Protein AF-A0A081B621-F1 (afdb_monomer)

Foldseek 3Di:
DPPPPLCPPPPDPDPCPPDQEDEDEDLDCVSLVVVLVVQQPDPARHKYWYKYAAAQSQKIKIWIAGHNDGPCVQADPVSHGPQDFKADDPVLPSWDQDPPDRDTDGDYDPVSCVVRVVVSVVVVVCSVVCVDVAIKMKMAHEAVCSQVVSPMDGDPSSPDYRDIDMGHDD

pLDDT: mean 75.62, std 21.31, range [22.78, 96.31]

Sequence (170 aa)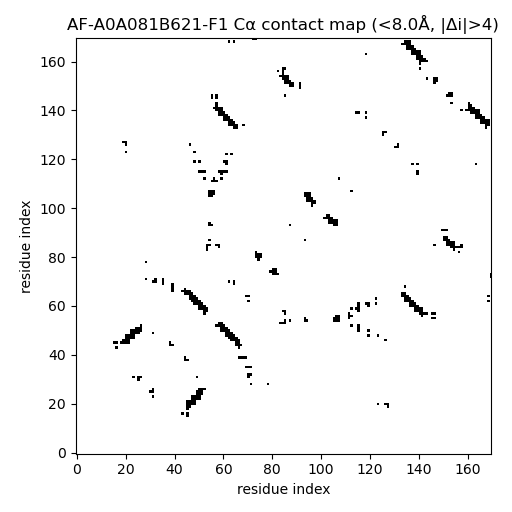:
MNLQVNAFLAQSRLDFQEFGVVASLRLRRFATGALDHWRRRLARPPAHLSTWTEAYAAAGHAVLLYGQASILAGFDGEERPNFRLTDWPDESGALIVEAGCGNSFQPHGVIDLHPTVGMAAGLALDTLLDKVPASCRRVWMGDPAVVEANGGILRETFTDQLTVREFVWP

Solvent-accessible surface area (backbone atoms only — not comparable to full-atom values): 10018 Å² total; per-residue (Å²): 141,87,76,78,72,78,46,69,79,76,71,55,91,64,77,65,88,76,45,73,63,49,78,45,85,58,90,43,62,71,66,53,45,53,52,45,56,54,43,53,72,42,97,76,29,49,30,36,38,41,32,42,62,47,58,50,36,39,29,21,42,28,36,40,32,45,56,77,62,56,73,67,78,48,37,50,96,85,66,43,61,77,77,62,42,68,46,71,54,89,87,38,56,50,66,42,65,51,88,91,71,86,49,70,46,50,73,57,56,76,72,52,44,44,66,40,53,53,51,41,51,50,52,52,50,34,49,77,66,68,71,55,92,63,42,29,32,39,36,37,30,28,55,67,64,61,35,54,77,49,58,31,43,80,37,91,81,56,78,60,65,75,40,77,48,78,44,80,54,133

Structure (mmCIF, N/CA/C/O backbone):
data_AF-A0A081B621-F1
#
_entry.id   AF-A0A081B621-F1
#
loop_
_atom_site.group_PDB
_atom_site.id
_atom_site.type_symbol
_atom_site.label_atom_id
_atom_site.label_alt_id
_atom_site.label_comp_id
_atom_site.label_asym_id
_atom_site.label_entity_id
_atom_site.label_seq_id
_atom_site.pdbx_PDB_ins_code
_atom_site.Cartn_x
_atom_site.Cartn_y
_atom_site.Cartn_z
_atom_site.occupancy
_atom_site.B_iso_or_equiv
_atom_site.auth_seq_id
_atom_site.auth_comp_id
_atom_site.auth_asym_id
_atom_site.auth_atom_id
_atom_site.pdbx_PDB_model_num
ATOM 1 N N . MET A 1 1 ? -11.985 -25.837 -14.323 1.00 30.12 1 MET A N 1
ATOM 2 C CA . MET A 1 1 ? -12.190 -26.209 -12.907 1.00 30.12 1 MET A CA 1
ATOM 3 C C . MET A 1 1 ? -11.338 -25.280 -12.054 1.00 30.12 1 MET A C 1
ATOM 5 O O . MET A 1 1 ? -10.141 -25.482 -12.000 1.00 30.12 1 MET A O 1
ATOM 9 N N . ASN A 1 2 ? -11.903 -24.200 -11.507 1.00 22.78 2 ASN A N 1
ATOM 10 C CA . ASN A 1 2 ? -11.221 -23.361 -10.507 1.00 22.78 2 ASN A CA 1
ATOM 11 C C . ASN A 1 2 ? -12.255 -22.520 -9.748 1.00 22.78 2 ASN A C 1
ATOM 13 O O . ASN A 1 2 ? -12.339 -21.302 -9.857 1.00 22.78 2 ASN A O 1
ATOM 17 N N . LEU A 1 3 ? -13.106 -23.242 -9.020 1.00 26.66 3 LEU A N 1
ATOM 18 C CA . LEU A 1 3 ? -14.189 -22.712 -8.191 1.00 26.66 3 LEU A CA 1
ATOM 19 C C . LEU A 1 3 ? -13.870 -22.846 -6.687 1.00 26.66 3 LEU A C 1
ATOM 21 O O . LEU A 1 3 ? -14.758 -22.691 -5.860 1.00 26.66 3 LEU A O 1
ATOM 25 N N . GLN A 1 4 ? -12.616 -23.131 -6.308 1.00 24.53 4 GLN A N 1
ATOM 26 C CA . GLN A 1 4 ? -12.302 -23.645 -4.964 1.00 24.53 4 GLN A CA 1
ATOM 27 C C . GLN A 1 4 ? -11.544 -22.717 -4.004 1.00 24.53 4 GLN A C 1
ATOM 29 O O . GLN A 1 4 ? -11.313 -23.123 -2.874 1.00 24.53 4 GLN A O 1
ATOM 34 N N . VAL A 1 5 ? -11.241 -21.462 -4.360 1.00 29.33 5 VAL A N 1
ATOM 35 C CA . VAL A 1 5 ? -10.677 -20.501 -3.376 1.00 29.33 5 VAL A CA 1
ATOM 36 C C . VAL A 1 5 ? -11.648 -19.363 -3.030 1.00 29.33 5 VAL A C 1
ATOM 38 O O . VAL A 1 5 ? -11.632 -18.860 -1.913 1.00 29.33 5 VAL A O 1
ATOM 41 N N . ASN A 1 6 ? -12.598 -19.034 -3.915 1.00 26.81 6 ASN A N 1
ATOM 42 C CA . ASN A 1 6 ? -13.605 -17.994 -3.645 1.00 26.81 6 ASN A CA 1
ATOM 43 C C . ASN A 1 6 ? -14.745 -18.456 -2.716 1.00 26.81 6 ASN A C 1
ATOM 45 O O . ASN A 1 6 ? -15.505 -17.628 -2.221 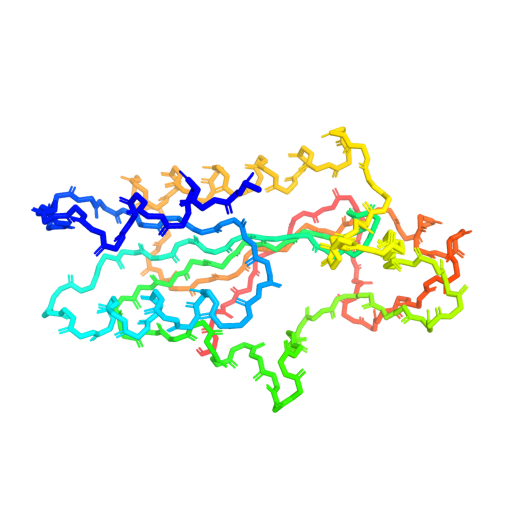1.00 26.81 6 ASN A O 1
ATOM 49 N N . ALA A 1 7 ? -14.875 -19.761 -2.465 1.00 27.75 7 ALA A N 1
ATOM 50 C CA . ALA A 1 7 ? -15.951 -20.314 -1.644 1.00 27.75 7 ALA A CA 1
ATOM 51 C C . ALA A 1 7 ? -15.656 -20.285 -0.132 1.00 27.75 7 ALA A C 1
ATOM 53 O O . ALA A 1 7 ? -16.590 -20.355 0.665 1.00 27.75 7 ALA A O 1
ATOM 54 N N . PHE A 1 8 ? -14.394 -20.145 0.293 1.00 29.56 8 PHE A N 1
ATOM 55 C CA . PHE A 1 8 ? -14.062 -20.353 1.708 1.00 29.56 8 PHE A CA 1
ATOM 56 C C . PHE A 1 8 ? -14.457 -19.187 2.631 1.00 29.56 8 PHE A C 1
ATOM 58 O O . PHE A 1 8 ? -14.642 -19.402 3.825 1.00 29.56 8 PHE A O 1
ATOM 65 N N . LEU A 1 9 ? -14.659 -17.978 2.091 1.00 34.50 9 LEU A N 1
ATOM 66 C CA . LEU A 1 9 ? -15.030 -16.792 2.881 1.00 34.50 9 LEU A CA 1
ATOM 67 C C . LEU A 1 9 ? -16.522 -16.421 2.802 1.00 34.50 9 LEU A C 1
ATOM 69 O O . LEU A 1 9 ? -16.991 -15.644 3.625 1.00 34.50 9 LEU A O 1
ATOM 73 N N . ALA A 1 10 ? -17.279 -16.972 1.844 1.00 31.88 10 ALA A N 1
ATOM 74 C CA . ALA A 1 10 ? -18.691 -16.621 1.631 1.00 31.88 10 ALA A CA 1
ATOM 75 C C . ALA A 1 10 ? -19.694 -17.734 2.000 1.00 31.88 10 ALA A C 1
ATOM 77 O O . ALA A 1 10 ? -20.882 -17.448 2.137 1.00 31.88 10 ALA A O 1
ATOM 78 N N . GLN A 1 11 ? -19.255 -18.992 2.154 1.00 27.66 11 GLN A N 1
ATOM 79 C CA . GLN A 1 11 ? -20.141 -20.134 2.463 1.00 27.66 11 GLN A CA 1
ATOM 80 C C . GLN A 1 11 ? -20.018 -20.664 3.891 1.00 27.66 11 GLN A C 1
ATOM 82 O O . GLN A 1 11 ? -20.833 -21.476 4.326 1.00 27.66 11 GLN A O 1
ATOM 87 N N . SER A 1 12 ? -19.024 -20.212 4.641 1.00 27.72 12 SER A N 1
ATOM 88 C CA . SER A 1 12 ? -18.802 -20.648 6.004 1.00 27.72 12 SER A CA 1
ATOM 89 C C . SER A 1 12 ? -19.451 -19.624 6.938 1.00 27.72 12 SER A C 1
ATOM 91 O O . SER A 1 12 ? -19.093 -18.450 6.983 1.00 27.72 12 SER A O 1
ATOM 93 N N . ARG A 1 13 ? -20.478 -20.068 7.667 1.00 31.42 13 ARG A N 1
ATOM 94 C CA . ARG A 1 13 ? -21.136 -19.341 8.764 1.00 31.42 13 ARG A CA 1
ATOM 95 C C . ARG A 1 13 ? -20.173 -19.263 9.965 1.00 31.42 13 ARG A C 1
ATOM 97 O O . ARG A 1 13 ? -20.517 -19.681 11.063 1.00 31.42 13 ARG A O 1
ATOM 104 N N . LEU A 1 14 ? -18.930 -18.853 9.716 1.00 37.34 14 LEU A N 1
ATOM 105 C CA . LEU A 1 14 ? -17.913 -18.656 10.735 1.00 37.34 14 LEU A CA 1
ATOM 106 C C . LEU A 1 14 ? -18.277 -17.387 11.489 1.00 37.34 14 LEU A C 1
ATOM 108 O O . LEU A 1 14 ? -18.621 -16.365 10.893 1.00 37.34 14 LEU A O 1
ATOM 112 N N . ASP A 1 15 ? -18.253 -17.483 12.807 1.00 32.09 15 ASP A N 1
ATOM 113 C CA . ASP A 1 15 ? -18.486 -16.355 13.685 1.00 32.09 15 ASP A CA 1
ATOM 114 C C . ASP A 1 15 ? -17.271 -15.418 13.594 1.00 32.09 15 ASP A C 1
ATOM 116 O O . ASP A 1 15 ? -16.273 -15.566 14.292 1.00 32.09 15 ASP A O 1
ATOM 120 N N . PHE A 1 16 ? -17.304 -14.482 12.640 1.00 43.72 16 PHE A N 1
ATOM 121 C CA . PHE A 1 16 ? -16.206 -13.543 12.381 1.00 43.72 16 PHE A CA 1
ATOM 122 C C . PHE A 1 16 ? -15.987 -12.529 13.519 1.00 43.72 16 PHE A C 1
ATOM 124 O O . PHE A 1 16 ? -15.118 -11.667 13.403 1.00 43.72 16 PHE A O 1
ATOM 131 N N . GLN A 1 17 ? -16.755 -12.619 14.613 1.00 38.38 17 GLN A N 1
ATOM 132 C CA . GLN A 1 17 ? -16.585 -11.784 15.801 1.00 38.38 17 GLN A CA 1
ATOM 133 C C . GLN A 1 17 ? -15.277 -12.068 16.561 1.00 38.38 17 GLN A C 1
ATOM 135 O O . GLN A 1 17 ? -14.847 -11.209 17.328 1.00 38.38 17 GLN A O 1
ATOM 140 N N . GLU A 1 18 ? -14.624 -13.214 16.331 1.00 36.97 18 GLU A N 1
ATOM 141 C CA . GLU A 1 18 ? -13.360 -13.575 16.999 1.00 36.97 18 GLU A CA 1
ATOM 142 C C . GLU A 1 18 ? -12.089 -13.168 16.231 1.00 36.97 18 GLU A C 1
ATOM 144 O O . GLU A 1 18 ? -11.006 -13.122 16.817 1.00 36.97 18 GLU A O 1
ATOM 149 N N . PHE A 1 19 ? -12.174 -12.837 14.937 1.00 44.00 19 PHE A N 1
ATOM 150 C CA . PHE A 1 19 ? -10.987 -12.484 14.152 1.00 44.00 19 PHE A CA 1
ATOM 151 C C . PHE A 1 19 ? -10.692 -10.981 14.236 1.00 44.00 19 PHE A C 1
ATOM 153 O O . PHE A 1 19 ? -11.433 -10.156 13.705 1.00 44.00 19 PHE A O 1
ATOM 160 N N . GLY A 1 20 ? -9.562 -10.620 14.854 1.00 52.62 20 GLY A N 1
ATOM 161 C CA . GLY A 1 20 ? -9.107 -9.226 14.955 1.00 52.62 20 GLY A CA 1
ATOM 162 C C . GLY A 1 20 ? -8.767 -8.570 13.608 1.00 52.62 20 GLY A C 1
ATOM 163 O O . GLY A 1 20 ? -8.842 -7.348 13.493 1.00 52.62 20 GLY A O 1
ATOM 164 N N . VAL A 1 21 ? -8.441 -9.366 12.577 1.00 54.56 21 VAL A N 1
ATOM 165 C CA . VAL A 1 21 ? -8.068 -8.894 11.232 1.00 54.56 21 VAL A CA 1
ATOM 166 C C . VAL A 1 21 ? -8.636 -9.816 10.153 1.00 54.56 21 VAL A C 1
ATOM 168 O O . VAL A 1 21 ? -8.464 -11.032 10.212 1.00 54.56 21 VAL A O 1
ATOM 171 N N . VAL A 1 22 ? -9.247 -9.232 9.122 1.00 63.91 22 VAL A N 1
ATOM 172 C CA . VAL A 1 22 ? -9.580 -9.908 7.863 1.00 63.91 22 VAL A CA 1
ATOM 173 C C . VAL A 1 22 ? -8.612 -9.429 6.786 1.00 63.91 22 VAL A C 1
ATOM 175 O O . VAL A 1 22 ? -8.487 -8.226 6.564 1.00 63.91 22 VAL A O 1
ATOM 178 N N . ALA A 1 23 ? -7.925 -10.356 6.117 1.00 60.03 23 ALA A N 1
ATOM 179 C CA . ALA A 1 23 ? -6.938 -10.034 5.090 1.00 60.03 23 ALA A CA 1
ATOM 180 C C . ALA A 1 23 ? -7.433 -10.394 3.680 1.00 60.03 23 ALA A C 1
ATOM 182 O O . ALA A 1 23 ? -8.039 -11.447 3.481 1.00 60.03 23 ALA A O 1
ATOM 183 N N . SER A 1 24 ? -7.141 -9.547 2.691 1.00 59.47 24 SER A N 1
ATOM 184 C CA . SER A 1 24 ? -7.353 -9.842 1.271 1.00 59.47 24 SER A CA 1
ATOM 185 C C . SER A 1 24 ? -6.075 -9.614 0.457 1.00 59.47 24 SER A C 1
ATOM 187 O O . SER A 1 24 ? -5.352 -8.638 0.660 1.00 59.47 24 SER A O 1
ATOM 189 N N . LEU A 1 25 ? -5.783 -10.547 -0.457 1.00 53.72 25 LEU A N 1
ATOM 190 C CA . LEU A 1 25 ? -4.575 -10.556 -1.288 1.00 53.72 25 LEU A CA 1
ATOM 191 C C . LEU A 1 25 ? -4.969 -10.590 -2.774 1.00 53.72 25 LEU A C 1
ATOM 193 O O . LEU A 1 25 ? -4.953 -11.644 -3.411 1.00 53.72 25 LEU A O 1
ATOM 197 N N . ARG A 1 26 ? -5.444 -9.455 -3.310 1.00 56.56 26 ARG A N 1
ATOM 198 C CA . ARG A 1 26 ? -5.691 -9.244 -4.753 1.00 56.56 26 ARG A CA 1
ATOM 199 C C . ARG A 1 26 ? -6.155 -7.820 -5.056 1.00 56.56 26 ARG A C 1
ATOM 201 O O . ARG A 1 26 ? -7.009 -7.289 -4.351 1.00 56.56 26 ARG A O 1
ATOM 208 N N . LEU A 1 27 ? -5.717 -7.271 -6.192 1.00 50.47 27 LEU A N 1
ATOM 209 C CA . LEU A 1 27 ? -6.256 -6.033 -6.758 1.00 50.47 27 LEU A CA 1
ATOM 210 C C . LEU A 1 27 ? -7.381 -6.327 -7.768 1.00 50.47 27 LEU A C 1
ATOM 212 O O 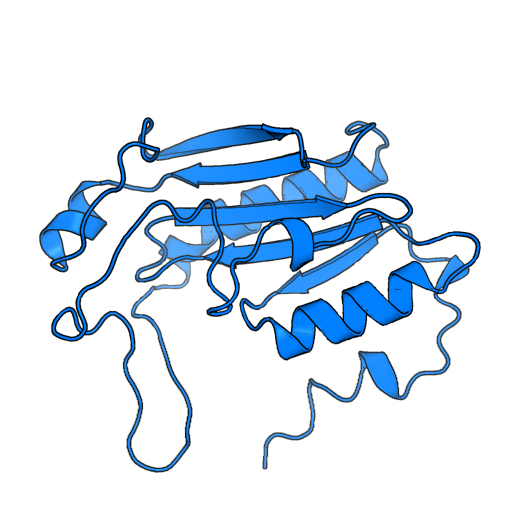. LEU A 1 27 ? -7.183 -6.268 -8.978 1.00 50.47 27 LEU A O 1
ATOM 216 N N . ARG A 1 28 ? -8.579 -6.673 -7.292 1.00 53.97 28 ARG A N 1
ATOM 217 C CA . ARG A 1 28 ? -9.791 -6.555 -8.121 1.00 53.97 28 ARG A CA 1
ATOM 218 C C . ARG A 1 28 ? -10.882 -5.890 -7.303 1.00 53.97 28 ARG A C 1
ATOM 220 O O . ARG A 1 28 ? -11.347 -6.478 -6.327 1.00 53.97 28 ARG A O 1
ATOM 227 N N . ARG A 1 29 ? -11.323 -4.706 -7.741 1.00 48.53 29 ARG A N 1
ATOM 228 C CA . ARG A 1 29 ? -12.336 -3.881 -7.063 1.00 48.53 29 ARG A CA 1
ATOM 229 C C . ARG A 1 29 ? -13.581 -4.673 -6.675 1.00 48.53 29 ARG A C 1
ATOM 231 O O . ARG A 1 29 ? -14.082 -4.503 -5.573 1.00 48.53 29 ARG A O 1
ATOM 238 N N . PHE A 1 30 ? -14.036 -5.588 -7.530 1.00 49.78 30 PHE A N 1
ATOM 239 C CA . PHE A 1 30 ? -15.195 -6.439 -7.246 1.00 49.78 30 PHE A CA 1
ATOM 240 C C . PHE A 1 30 ? -15.004 -7.369 -6.041 1.00 49.78 30 PHE A C 1
ATOM 242 O O . PHE A 1 30 ? -15.900 -7.481 -5.205 1.00 49.78 30 PHE A O 1
ATOM 249 N N . ALA A 1 31 ? -13.844 -8.020 -5.922 1.00 56.19 31 ALA A N 1
ATOM 250 C CA . ALA A 1 31 ? -13.575 -8.935 -4.814 1.00 56.19 31 ALA A CA 1
ATOM 251 C C . ALA A 1 31 ? -13.353 -8.161 -3.507 1.00 56.19 31 ALA A C 1
ATOM 253 O O . ALA A 1 31 ? -13.935 -8.494 -2.475 1.00 56.19 31 ALA A O 1
ATOM 254 N N . THR A 1 32 ? -12.572 -7.080 -3.568 1.00 59.31 32 THR A N 1
ATOM 255 C CA . THR A 1 32 ? -12.277 -6.236 -2.406 1.00 59.31 32 THR A CA 1
ATOM 256 C C . THR A 1 32 ? -13.509 -5.437 -1.957 1.00 59.31 32 THR A C 1
ATOM 258 O O . THR A 1 32 ? -13.723 -5.251 -0.763 1.00 59.31 32 THR A O 1
ATOM 261 N N . GLY A 1 33 ? -14.371 -5.024 -2.890 1.00 69.19 33 GLY A N 1
ATOM 262 C CA . GLY A 1 33 ? -15.597 -4.269 -2.628 1.00 69.19 33 GLY A CA 1
ATOM 263 C C . GLY A 1 33 ? -16.709 -5.096 -1.981 1.00 69.19 33 GLY A C 1
ATOM 264 O O . GLY A 1 33 ? -17.399 -4.592 -1.100 1.00 69.19 33 GLY A O 1
ATOM 265 N N . ALA A 1 34 ? -16.865 -6.373 -2.350 1.00 78.31 34 ALA A N 1
ATOM 266 C CA . ALA A 1 34 ? -17.826 -7.259 -1.687 1.00 78.31 34 ALA A CA 1
ATOM 267 C C . ALA A 1 34 ? -17.457 -7.492 -0.212 1.00 78.31 34 ALA A C 1
ATOM 269 O O . ALA A 1 34 ? -18.324 -7.422 0.663 1.00 78.31 34 ALA A O 1
ATOM 270 N N . LEU A 1 35 ? -16.165 -7.709 0.060 1.00 79.00 35 LEU A N 1
ATOM 271 C CA . LEU A 1 35 ? -15.643 -7.848 1.417 1.00 79.00 35 LEU A CA 1
ATOM 272 C C . LEU A 1 35 ? -15.786 -6.545 2.215 1.00 79.00 35 LEU A C 1
ATOM 274 O O . LEU A 1 35 ? -16.272 -6.577 3.344 1.00 79.00 35 LEU A O 1
ATOM 278 N N . ASP A 1 36 ? -15.423 -5.404 1.620 1.00 82.38 36 ASP A N 1
ATOM 279 C CA . ASP A 1 36 ? -15.586 -4.079 2.229 1.00 82.38 36 ASP A CA 1
ATOM 280 C C . ASP A 1 36 ? -17.043 -3.811 2.615 1.00 82.38 36 ASP A C 1
ATOM 282 O O . ASP A 1 36 ? -17.342 -3.435 3.749 1.00 82.38 36 ASP A O 1
ATOM 286 N N . HIS A 1 37 ? -17.963 -4.076 1.689 1.00 85.19 37 HIS A N 1
ATOM 287 C CA . HIS A 1 37 ? -19.394 -3.885 1.888 1.00 85.19 37 HIS A CA 1
ATOM 288 C C . HIS A 1 37 ? -19.964 -4.789 2.979 1.00 85.19 37 HIS A C 1
ATOM 290 O O . HIS A 1 37 ? -20.726 -4.327 3.827 1.00 85.19 37 HIS A O 1
ATOM 296 N N . TRP A 1 38 ? -19.593 -6.072 2.987 1.00 86.38 38 TRP A N 1
ATOM 297 C CA . TRP A 1 38 ? -19.999 -6.999 4.044 1.00 86.38 38 TRP A CA 1
ATOM 298 C C . TRP A 1 38 ? -19.481 -6.546 5.414 1.00 86.38 38 TRP A C 1
ATOM 300 O O . TRP A 1 38 ? -20.268 -6.403 6.349 1.00 86.38 38 TRP A O 1
ATOM 310 N N . ARG A 1 39 ? -18.182 -6.249 5.515 1.00 87.81 39 ARG A N 1
ATOM 311 C CA . ARG A 1 39 ? -17.508 -5.847 6.757 1.00 87.81 39 ARG A CA 1
ATOM 312 C C . ARG A 1 39 ? -18.167 -4.624 7.390 1.00 87.81 39 ARG A C 1
ATOM 314 O O . ARG A 1 39 ? -18.398 -4.584 8.596 1.00 87.81 39 ARG A O 1
ATOM 321 N N . ARG A 1 40 ? -18.506 -3.637 6.561 1.00 87.94 40 ARG A N 1
ATOM 322 C CA . ARG A 1 40 ? -19.137 -2.375 6.967 1.00 87.94 40 ARG A CA 1
ATOM 323 C C . ARG A 1 40 ? -20.578 -2.542 7.464 1.00 87.94 40 ARG A C 1
ATOM 325 O O . ARG A 1 40 ? -21.070 -1.701 8.206 1.00 87.94 40 ARG A O 1
ATOM 332 N N . ARG A 1 41 ? -21.257 -3.647 7.144 1.00 88.00 41 ARG A N 1
ATOM 333 C CA . ARG A 1 41 ? -22.602 -3.948 7.677 1.00 88.00 41 ARG A CA 1
ATOM 334 C C . ARG A 1 41 ? -22.591 -4.510 9.101 1.00 88.00 41 ARG A C 1
ATOM 336 O O . ARG A 1 41 ? -23.657 -4.666 9.691 1.00 88.00 41 ARG A O 1
ATOM 343 N N . LEU A 1 42 ? -21.422 -4.833 9.651 1.00 86.69 42 LEU A N 1
ATOM 344 C CA . LEU A 1 42 ? -21.295 -5.355 11.009 1.00 86.69 42 LEU A CA 1
ATOM 345 C C . LEU A 1 42 ? -21.359 -4.214 12.034 1.00 86.69 42 LEU A C 1
ATOM 347 O O . LEU A 1 42 ? -20.790 -3.146 11.822 1.00 86.69 42 LEU A O 1
ATOM 351 N N . ALA A 1 43 ? -22.002 -4.457 13.180 1.00 87.06 43 ALA A N 1
ATOM 352 C CA . ALA A 1 43 ? -22.047 -3.493 14.287 1.00 87.06 43 ALA A CA 1
ATOM 353 C C . ALA A 1 43 ? -20.645 -3.180 14.846 1.00 87.06 43 ALA A C 1
ATOM 355 O O . ALA A 1 43 ? -20.378 -2.066 15.290 1.00 87.06 43 ALA A O 1
ATOM 356 N N . ARG A 1 44 ? -19.743 -4.167 14.791 1.00 85.44 44 ARG A N 1
ATOM 357 C CA . ARG A 1 44 ? -18.324 -4.050 15.138 1.00 85.44 44 ARG A CA 1
ATOM 358 C C . ARG A 1 44 ? -17.488 -4.603 13.980 1.00 85.44 44 ARG A C 1
ATOM 360 O O . ARG A 1 44 ? -17.194 -5.796 13.975 1.00 85.44 44 ARG A O 1
ATOM 367 N N . PRO A 1 45 ? -17.170 -3.781 12.967 1.00 87.81 45 PRO A N 1
ATOM 368 C CA . PRO A 1 45 ? -16.367 -4.222 11.834 1.00 87.81 45 PRO A CA 1
ATOM 369 C C . PRO A 1 45 ? -14.960 -4.639 12.296 1.00 87.81 45 PRO A C 1
ATOM 371 O O . PRO A 1 45 ? -14.301 -3.827 12.952 1.00 87.81 45 PRO A O 1
ATOM 374 N N . PRO A 1 46 ? -14.469 -5.842 11.946 1.00 85.69 46 PRO A N 1
ATOM 375 C CA . PRO A 1 46 ? -13.074 -6.199 12.182 1.00 85.69 46 PRO A CA 1
ATOM 376 C C . PRO A 1 46 ? -12.146 -5.299 11.354 1.00 85.69 46 PRO A C 1
ATOM 378 O O . PRO A 1 46 ? -12.576 -4.680 10.365 1.00 85.69 46 PRO A O 1
ATOM 381 N N . ALA A 1 47 ? -10.871 -5.231 11.745 1.00 88.56 47 ALA A N 1
ATOM 382 C CA . ALA A 1 47 ? -9.865 -4.547 10.942 1.00 88.56 47 ALA A CA 1
ATOM 383 C C . ALA A 1 47 ? -9.712 -5.260 9.590 1.00 88.56 47 ALA A C 1
ATOM 385 O O . ALA A 1 47 ? -9.784 -6.487 9.512 1.00 88.56 47 ALA A O 1
ATOM 386 N N . HIS A 1 48 ? -9.525 -4.502 8.515 1.00 89.19 48 HIS A N 1
ATOM 387 C CA . HIS A 1 48 ? -9.359 -5.041 7.169 1.00 89.19 48 HIS A CA 1
ATOM 388 C C . HIS A 1 48 ? -8.005 -4.653 6.606 1.00 89.19 48 HIS A C 1
ATOM 390 O O . HIS A 1 48 ? -7.733 -3.470 6.424 1.00 89.19 48 HIS A O 1
ATOM 396 N N . LEU A 1 49 ? -7.187 -5.660 6.314 1.00 88.62 49 LEU A N 1
ATOM 397 C CA . LEU A 1 49 ? -5.900 -5.508 5.658 1.00 88.62 49 LEU A CA 1
ATOM 398 C C . LEU A 1 49 ? -6.010 -5.958 4.197 1.00 88.62 49 LEU A C 1
ATOM 400 O O . LEU A 1 49 ? -6.208 -7.135 3.915 1.00 88.62 49 LEU A O 1
ATOM 404 N N . SER A 1 50 ? -5.858 -5.037 3.256 1.00 88.69 50 SER A N 1
ATOM 405 C CA . SER A 1 50 ? -5.822 -5.336 1.822 1.00 88.69 50 SER A CA 1
ATOM 406 C C . SER A 1 50 ? -4.419 -5.101 1.288 1.00 88.69 50 SER A C 1
ATOM 408 O O . SER A 1 50 ? -3.869 -4.020 1.483 1.00 88.69 50 SER A O 1
ATOM 410 N N . THR A 1 51 ? -3.841 -6.069 0.580 1.00 88.31 51 THR A N 1
ATOM 411 C CA . THR A 1 51 ? -2.498 -5.932 -0.000 1.00 88.31 51 THR A CA 1
ATOM 412 C C . THR A 1 51 ? -2.437 -6.394 -1.451 1.00 88.31 51 THR A C 1
ATOM 414 O O . THR A 1 51 ? -3.175 -7.287 -1.876 1.00 88.31 51 THR A O 1
ATOM 417 N N . TRP A 1 52 ? -1.581 -5.736 -2.228 1.00 87.06 52 TRP A N 1
ATOM 418 C CA . TRP A 1 52 ? -1.331 -6.042 -3.631 1.00 87.06 52 TRP A CA 1
ATOM 419 C C . TRP A 1 52 ? 0.001 -5.443 -4.084 1.00 87.06 52 TRP A C 1
ATOM 421 O O . TRP A 1 52 ? 0.588 -4.609 -3.398 1.00 87.06 52 TRP A O 1
ATOM 431 N N . THR A 1 53 ? 0.438 -5.828 -5.277 1.00 88.06 53 THR A N 1
ATOM 432 C CA . THR A 1 53 ? 1.577 -5.232 -5.976 1.00 88.06 53 THR A CA 1
ATOM 433 C C . THR A 1 53 ? 1.137 -4.567 -7.270 1.00 88.06 53 THR A C 1
ATOM 435 O O . THR A 1 53 ? 0.105 -4.915 -7.847 1.00 88.06 53 THR A O 1
ATOM 438 N N . GLU A 1 54 ? 1.917 -3.593 -7.717 1.00 87.75 54 GLU A N 1
ATOM 439 C CA . GLU A 1 54 ? 1.859 -3.080 -9.085 1.00 87.75 54 GLU A CA 1
ATOM 440 C C . GLU A 1 54 ? 2.614 -4.023 -10.037 1.00 87.75 54 GLU A C 1
ATOM 442 O O . GLU A 1 54 ? 3.209 -5.016 -9.602 1.00 87.75 54 GLU A O 1
ATOM 447 N N . ALA A 1 55 ? 2.559 -3.747 -11.345 1.00 85.25 55 ALA A N 1
ATOM 448 C CA . ALA A 1 55 ? 3.200 -4.608 -12.335 1.00 85.25 55 ALA A CA 1
ATOM 449 C C . ALA A 1 55 ? 4.703 -4.753 -12.068 1.00 85.25 55 ALA A C 1
ATOM 451 O O . ALA A 1 55 ? 5.339 -3.861 -11.505 1.00 85.25 55 ALA A O 1
ATOM 452 N N . TYR A 1 56 ? 5.243 -5.919 -12.430 1.00 83.44 56 TYR A N 1
ATOM 453 C CA . TYR A 1 56 ? 6.623 -6.323 -12.136 1.00 83.44 56 TYR A CA 1
ATOM 454 C C . TYR A 1 56 ? 6.993 -6.330 -10.650 1.00 83.44 56 TYR A C 1
ATOM 456 O O . TYR A 1 56 ? 8.170 -6.361 -10.309 1.00 83.44 56 TYR A O 1
ATOM 464 N N . ALA A 1 57 ? 5.993 -6.269 -9.761 1.00 87.00 57 ALA A N 1
ATOM 465 C CA . ALA A 1 57 ? 6.204 -5.974 -8.352 1.00 87.00 57 ALA A CA 1
ATOM 466 C C . ALA A 1 57 ? 7.100 -4.736 -8.154 1.00 87.00 57 ALA A C 1
ATOM 468 O O . ALA A 1 57 ? 7.847 -4.662 -7.193 1.00 87.00 57 ALA A O 1
ATOM 469 N N . ALA A 1 58 ? 7.021 -3.741 -9.045 1.00 89.25 58 ALA A N 1
ATOM 470 C CA . ALA A 1 58 ? 7.817 -2.519 -8.930 1.00 89.25 58 ALA A CA 1
ATOM 471 C C . ALA A 1 58 ? 7.429 -1.672 -7.703 1.00 89.25 58 ALA A C 1
ATOM 473 O O . ALA A 1 58 ? 8.217 -0.874 -7.198 1.00 89.25 58 ALA A O 1
ATOM 474 N N . ALA A 1 59 ? 6.201 -1.856 -7.221 1.00 92.00 59 ALA A N 1
ATOM 475 C CA . ALA A 1 59 ? 5.701 -1.277 -5.988 1.00 92.00 59 ALA A CA 1
ATOM 476 C C . ALA A 1 59 ? 4.720 -2.234 -5.302 1.00 92.00 59 ALA A C 1
ATOM 478 O O . ALA A 1 59 ? 4.047 -3.042 -5.948 1.00 92.00 59 ALA A O 1
ATOM 479 N N . GLY A 1 60 ? 4.614 -2.107 -3.983 1.00 91.56 60 GLY A N 1
ATOM 480 C CA . GLY A 1 60 ? 3.720 -2.886 -3.133 1.00 91.56 60 GLY A CA 1
ATOM 481 C C . GLY A 1 60 ? 2.846 -1.996 -2.271 1.00 91.56 60 GLY A C 1
ATOM 482 O O . GLY A 1 60 ? 3.290 -0.953 -1.806 1.00 91.56 60 GLY A O 1
ATOM 483 N N . HIS A 1 61 ? 1.619 -2.422 -1.995 1.00 92.12 61 HIS A N 1
ATOM 484 C CA . HIS A 1 61 ? 0.666 -1.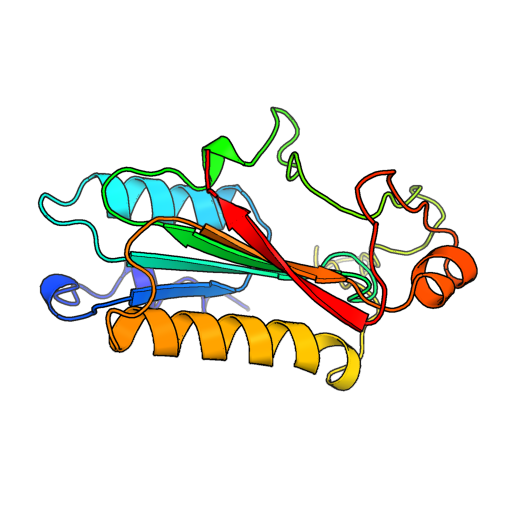690 -1.163 1.00 92.12 61 HIS A CA 1
ATOM 485 C C . HIS A 1 61 ? 0.099 -2.595 -0.077 1.00 92.12 61 HIS A C 1
ATOM 487 O O . HIS A 1 61 ? -0.209 -3.763 -0.317 1.00 92.12 61 HIS A O 1
ATOM 493 N N . ALA A 1 62 ? -0.088 -2.033 1.110 1.00 93.00 62 ALA A N 1
ATOM 494 C CA . ALA A 1 62 ? -0.841 -2.623 2.204 1.00 93.00 62 ALA A CA 1
ATOM 495 C C . ALA A 1 62 ? -1.723 -1.540 2.833 1.00 93.00 62 ALA A C 1
ATOM 497 O O . ALA A 1 62 ? -1.226 -0.518 3.296 1.00 93.00 62 ALA A O 1
ATOM 498 N N . VAL A 1 63 ? -3.035 -1.745 2.833 1.00 93.44 63 VAL A N 1
ATOM 499 C CA . VAL A 1 63 ? -4.027 -0.813 3.373 1.00 93.44 63 VAL A CA 1
ATOM 500 C C . VAL A 1 63 ? -4.711 -1.460 4.562 1.00 93.44 63 VAL A C 1
ATOM 502 O O . VAL A 1 63 ? -5.328 -2.511 4.408 1.00 93.44 63 VAL A O 1
ATOM 505 N N . LEU A 1 64 ? -4.625 -0.814 5.718 1.00 93.56 64 LEU A N 1
ATOM 506 C CA . LEU A 1 64 ? -5.299 -1.200 6.947 1.00 93.56 64 LEU A CA 1
ATOM 507 C C . LEU A 1 64 ? -6.474 -0.259 7.209 1.00 93.56 64 LEU A C 1
ATOM 509 O O . LEU A 1 64 ? -6.305 0.957 7.279 1.00 93.56 64 LEU A O 1
ATOM 513 N N . LEU A 1 65 ? -7.660 -0.831 7.390 1.00 93.75 65 LEU A N 1
ATOM 514 C CA . LEU A 1 65 ? -8.901 -0.100 7.616 1.00 93.75 65 LEU A CA 1
ATOM 515 C C . LEU A 1 65 ? -9.578 -0.548 8.903 1.00 93.75 65 LEU A C 1
ATOM 517 O O . LEU A 1 65 ? -9.853 -1.733 9.093 1.00 93.75 65 LEU A O 1
ATOM 521 N N . TYR A 1 66 ? -9.949 0.423 9.727 1.00 92.00 66 TYR A N 1
ATOM 522 C CA . TYR A 1 66 ? -10.778 0.227 10.910 1.00 92.00 66 TYR A CA 1
ATOM 523 C C . TYR A 1 66 ? -12.201 0.748 10.706 1.00 92.00 66 TYR A C 1
ATOM 525 O O . TYR A 1 66 ? -12.482 1.575 9.832 1.00 92.00 66 TYR A O 1
ATOM 533 N N . GLY A 1 67 ? -13.124 0.264 11.543 1.00 90.56 67 GLY A N 1
ATOM 534 C CA . GLY A 1 67 ? -14.487 0.788 11.623 1.00 90.56 67 GLY A CA 1
ATOM 535 C C . GLY A 1 67 ? -15.192 0.781 10.269 1.00 90.56 67 GLY A C 1
ATOM 536 O O . GLY A 1 67 ? -15.196 -0.231 9.578 1.00 90.56 67 GLY A O 1
ATOM 537 N N . GLN A 1 68 ? -15.769 1.910 9.867 1.00 91.00 68 GLN A N 1
ATOM 538 C CA . GLN A 1 68 ? -16.548 2.035 8.628 1.00 91.00 68 GLN A CA 1
ATOM 539 C C . GLN A 1 68 ? -15.746 2.542 7.419 1.00 91.00 68 GLN A C 1
ATOM 541 O O . GLN A 1 68 ? -16.339 2.767 6.361 1.00 91.00 68 GLN A O 1
ATOM 546 N N . ALA A 1 69 ? -14.422 2.705 7.553 1.00 92.69 69 ALA A N 1
ATOM 547 C CA . ALA A 1 69 ? -13.563 3.150 6.458 1.00 92.69 69 ALA A CA 1
ATOM 548 C C . ALA A 1 69 ? -13.674 2.199 5.257 1.00 92.69 69 ALA A C 1
ATOM 550 O O . ALA A 1 69 ? -13.712 0.978 5.423 1.00 92.69 69 ALA A O 1
ATOM 551 N N . SER A 1 70 ? -13.755 2.756 4.050 1.00 90.50 70 SER A N 1
ATOM 552 C CA . SER A 1 70 ? -13.948 1.968 2.835 1.00 90.50 70 SER A CA 1
ATOM 553 C C . SER A 1 70 ? -12.686 1.939 2.001 1.00 90.50 70 SER A C 1
ATOM 555 O O . SER A 1 70 ? -12.139 2.988 1.667 1.00 90.50 70 SER A O 1
ATOM 557 N N . ILE A 1 71 ? -12.291 0.742 1.575 1.00 86.00 71 ILE A N 1
ATOM 558 C CA . ILE A 1 71 ? -11.193 0.568 0.618 1.00 86.00 71 ILE A CA 1
ATOM 559 C C . ILE A 1 71 ? -11.493 1.263 -0.716 1.00 86.00 71 ILE A C 1
ATOM 561 O O . ILE A 1 71 ? -10.578 1.720 -1.394 1.00 86.00 71 ILE A O 1
ATOM 565 N N . LEU A 1 72 ? -12.779 1.403 -1.063 1.00 87.19 72 LEU A N 1
ATOM 566 C CA . LEU A 1 72 ? -13.237 2.019 -2.306 1.00 87.19 72 LEU A CA 1
ATOM 567 C C . LEU A 1 72 ? -12.977 3.528 -2.353 1.00 87.19 72 LEU A C 1
ATOM 569 O O . LEU A 1 72 ? -12.928 4.076 -3.447 1.00 87.19 72 LEU A O 1
ATOM 573 N N . ALA A 1 73 ? -12.749 4.186 -1.208 1.00 89.19 73 ALA A N 1
ATOM 574 C CA . ALA A 1 73 ? -12.331 5.591 -1.169 1.00 89.19 73 ALA A CA 1
ATOM 575 C C . ALA A 1 73 ? -10.958 5.814 -1.837 1.00 89.19 73 ALA A C 1
ATOM 577 O O . ALA A 1 73 ? -10.641 6.918 -2.271 1.00 89.19 73 ALA A O 1
ATOM 578 N N . GLY A 1 74 ? -10.149 4.755 -1.949 1.00 85.81 74 GLY A N 1
ATOM 579 C CA . GLY A 1 74 ? -8.840 4.785 -2.592 1.00 85.81 74 GLY A CA 1
ATOM 580 C C . GLY A 1 74 ? -8.838 4.554 -4.103 1.00 85.81 74 GLY A C 1
ATOM 581 O O . GLY A 1 74 ? -7.756 4.543 -4.687 1.00 85.81 74 GLY A O 1
ATOM 582 N N . PHE A 1 75 ? -9.999 4.337 -4.728 1.00 84.50 75 PHE A N 1
ATOM 583 C CA . PHE A 1 75 ? -10.116 3.994 -6.149 1.00 84.50 75 PHE A CA 1
ATOM 584 C C . PHE A 1 75 ? -10.876 5.072 -6.928 1.00 84.50 75 PHE A C 1
ATOM 586 O O . PHE A 1 75 ? -11.777 5.711 -6.384 1.00 84.50 75 PHE A O 1
ATOM 593 N N . ASP A 1 76 ? -10.528 5.248 -8.202 1.00 80.19 76 ASP A N 1
ATOM 594 C CA . ASP A 1 76 ? -11.268 6.087 -9.148 1.00 80.19 76 ASP A CA 1
ATOM 595 C C . ASP A 1 76 ? -12.486 5.356 -9.758 1.00 80.19 76 ASP A C 1
ATOM 597 O O . ASP A 1 76 ? -12.842 4.229 -9.374 1.00 80.19 76 ASP A O 1
ATOM 601 N N . GLY A 1 77 ? -13.178 6.040 -10.677 1.00 71.38 77 GLY A N 1
ATOM 602 C CA . GLY A 1 77 ? -14.339 5.512 -11.399 1.00 71.38 77 GLY A CA 1
ATOM 603 C C . GLY A 1 77 ? -13.985 4.374 -12.362 1.00 71.38 77 GLY A C 1
ATOM 604 O O . GLY A 1 77 ? -14.835 3.535 -12.652 1.00 71.38 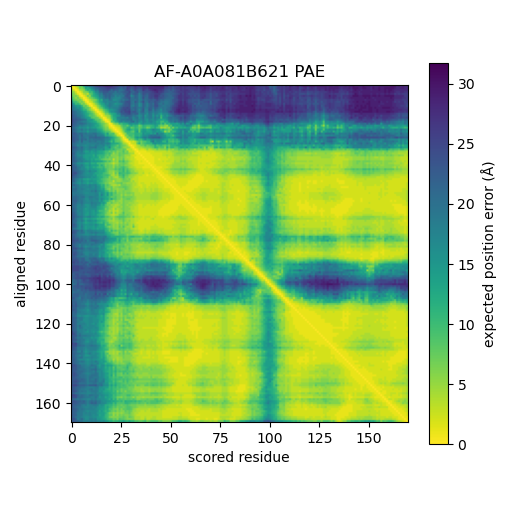77 GLY A O 1
ATOM 605 N N . GLU A 1 78 ? -12.726 4.309 -12.788 1.00 69.50 78 GLU A N 1
ATOM 606 C CA . GLU A 1 78 ? -12.140 3.325 -13.699 1.00 69.50 78 GLU A CA 1
ATOM 607 C C . GLU A 1 78 ? -11.543 2.112 -12.966 1.00 69.50 78 GLU A C 1
ATOM 609 O O . GLU A 1 78 ? -10.852 1.287 -13.567 1.00 69.50 78 GLU A O 1
ATOM 614 N N . GLU A 1 79 ? -11.828 1.978 -11.670 1.00 69.00 79 GLU A N 1
ATOM 615 C CA . GLU A 1 79 ? -11.363 0.893 -10.804 1.00 69.00 79 GLU A CA 1
ATOM 616 C C . GLU A 1 79 ? -9.847 0.850 -10.571 1.00 69.00 79 GLU A C 1
ATOM 618 O O . GLU A 1 79 ? -9.305 -0.185 -10.164 1.00 69.00 79 GLU A O 1
ATOM 623 N N . ARG A 1 80 ? -9.151 1.971 -10.763 1.00 74.75 80 ARG A N 1
ATOM 624 C CA . ARG A 1 80 ? -7.710 2.086 -10.537 1.00 74.75 80 ARG A CA 1
ATOM 625 C C . ARG A 1 80 ? -7.439 2.741 -9.181 1.00 74.75 80 ARG A C 1
ATOM 627 O O . ARG A 1 80 ? -8.167 3.642 -8.765 1.00 74.75 80 ARG A O 1
ATOM 634 N N . PRO A 1 81 ? -6.391 2.320 -8.453 1.00 82.75 81 PRO A N 1
ATOM 635 C CA . PRO A 1 81 ? -5.975 3.022 -7.247 1.00 82.75 81 PRO A CA 1
ATOM 636 C C . PRO A 1 81 ? -5.544 4.462 -7.568 1.00 82.75 81 PRO A C 1
ATOM 638 O O . PRO A 1 81 ? -4.657 4.678 -8.399 1.00 82.75 81 PRO A O 1
ATOM 641 N N . ASN A 1 82 ? -6.089 5.444 -6.843 1.00 87.00 82 ASN A N 1
ATOM 642 C CA . ASN A 1 82 ? -5.749 6.873 -6.977 1.00 87.00 82 ASN A CA 1
ATOM 643 C C . ASN A 1 82 ? -4.264 7.164 -6.690 1.00 87.00 82 ASN A C 1
ATOM 645 O O . ASN A 1 82 ? -3.699 8.178 -7.100 1.00 87.00 82 ASN A O 1
ATOM 649 N N . PHE A 1 83 ? -3.622 6.243 -5.983 1.00 88.94 83 PHE A N 1
ATOM 650 C CA . PHE A 1 83 ? -2.299 6.380 -5.400 1.00 88.94 83 PHE A CA 1
ATOM 651 C C . PHE A 1 83 ? -1.291 5.349 -5.916 1.00 88.94 83 PHE A C 1
ATOM 653 O O . PHE A 1 83 ? -0.322 5.022 -5.222 1.00 88.94 83 PHE A O 1
ATOM 660 N N . ARG A 1 84 ? -1.547 4.815 -7.115 1.00 89.56 84 ARG A N 1
ATOM 661 C CA . ARG A 1 84 ? -0.568 4.022 -7.863 1.00 89.56 84 ARG A CA 1
ATOM 662 C C . ARG A 1 84 ? 0.724 4.819 -8.074 1.00 89.56 84 ARG A C 1
ATOM 664 O O . ARG A 1 84 ? 0.660 6.047 -8.189 1.00 89.56 84 ARG A O 1
ATOM 671 N N . LEU A 1 85 ? 1.858 4.134 -8.133 1.00 92.00 85 LEU A N 1
ATOM 672 C CA . LEU A 1 85 ? 3.194 4.713 -8.271 1.00 92.00 85 LEU A CA 1
ATOM 673 C C . LEU A 1 85 ? 3.775 4.559 -9.677 1.00 92.00 85 LEU A C 1
ATOM 675 O O . LEU A 1 85 ? 4.664 5.318 -10.057 1.00 92.00 85 LEU A O 1
ATOM 679 N N . THR A 1 86 ? 3.258 3.610 -10.448 1.00 90.88 86 THR A N 1
ATOM 680 C CA . THR A 1 86 ? 3.715 3.300 -11.800 1.00 90.88 86 THR A CA 1
ATOM 681 C C . THR A 1 86 ? 2.551 3.306 -12.782 1.00 90.88 86 THR A C 1
ATOM 683 O O . THR A 1 86 ? 1.424 2.915 -12.461 1.00 90.88 86 THR A O 1
ATOM 686 N N . ASP A 1 87 ? 2.834 3.783 -13.987 1.00 89.00 87 ASP A N 1
ATOM 687 C CA . ASP A 1 87 ? 1.955 3.744 -15.145 1.00 89.00 87 ASP A CA 1
ATOM 688 C C . ASP A 1 87 ? 2.569 2.839 -16.210 1.00 89.00 87 ASP A C 1
ATOM 690 O O . ASP A 1 87 ? 3.771 2.880 -16.458 1.00 89.00 87 ASP A O 1
ATOM 694 N N . TRP A 1 88 ? 1.741 2.009 -16.838 1.00 83.69 88 TRP A N 1
ATOM 695 C CA . TRP A 1 88 ? 2.195 0.999 -17.789 1.00 83.69 88 TRP A CA 1
ATOM 696 C C . TRP A 1 88 ? 1.416 1.153 -19.095 1.00 83.69 88 TRP A C 1
ATOM 698 O O . TRP A 1 88 ? 0.209 0.901 -19.097 1.00 83.69 88 TRP A O 1
ATOM 708 N N . PRO A 1 89 ? 2.070 1.589 -20.187 1.00 81.12 89 PRO A N 1
ATOM 709 C CA . PRO A 1 89 ? 1.470 1.604 -21.519 1.00 81.12 89 PRO A CA 1
ATOM 710 C C . PRO A 1 89 ? 1.036 0.198 -21.956 1.00 81.12 89 PRO A C 1
ATOM 712 O O . PRO A 1 89 ? 1.654 -0.789 -21.553 1.00 81.12 89 PRO A O 1
ATOM 715 N N . ASP A 1 90 ? 0.021 0.085 -22.817 1.00 73.06 90 ASP A N 1
ATOM 716 C CA . ASP A 1 90 ? -0.511 -1.217 -23.269 1.00 73.06 90 ASP A CA 1
ATOM 717 C C . ASP A 1 90 ? 0.560 -2.099 -23.947 1.00 73.06 90 ASP A C 1
ATOM 719 O O . ASP A 1 90 ? 0.527 -3.326 -23.857 1.00 73.06 90 ASP A O 1
ATOM 723 N N . GLU A 1 91 ? 1.558 -1.475 -24.573 1.00 64.06 91 GLU A N 1
ATOM 724 C CA . GLU A 1 91 ? 2.692 -2.130 -25.238 1.00 64.06 91 GLU A CA 1
ATOM 725 C C . GLU A 1 91 ? 3.808 -2.617 -24.295 1.00 64.06 91 GLU A C 1
ATOM 727 O O . GLU A 1 91 ? 4.708 -3.330 -24.734 1.00 64.06 91 GLU A O 1
ATOM 732 N N . SER A 1 92 ? 3.743 -2.295 -22.997 1.00 60.47 92 SER A N 1
ATOM 733 C CA . SER A 1 92 ? 4.778 -2.660 -22.010 1.00 60.47 92 SER A CA 1
ATOM 734 C C . SER A 1 92 ? 4.811 -4.148 -21.645 1.00 60.47 92 SER A C 1
ATOM 736 O O . SER A 1 92 ? 5.751 -4.609 -21.008 1.00 60.47 92 SER A O 1
ATOM 738 N N . GLY A 1 93 ? 3.780 -4.924 -22.000 1.00 60.38 93 GLY A N 1
ATOM 739 C CA . GLY A 1 93 ? 3.688 -6.333 -21.598 1.00 60.38 93 GLY A CA 1
ATOM 740 C C . GLY A 1 93 ? 3.455 -6.543 -20.093 1.00 60.38 93 GLY A C 1
ATOM 741 O O . GLY A 1 93 ? 3.507 -7.678 -19.618 1.00 60.38 93 GLY A O 1
ATOM 742 N N . ALA A 1 94 ? 3.130 -5.478 -19.348 1.00 58.50 94 ALA A N 1
ATOM 743 C CA . ALA A 1 94 ? 2.845 -5.504 -17.911 1.00 58.50 94 ALA A CA 1
ATOM 744 C C . ALA A 1 94 ? 1.666 -6.413 -17.521 1.00 58.50 94 ALA A C 1
ATOM 746 O O . ALA A 1 94 ? 1.543 -6.817 -16.361 1.00 58.50 94 ALA A O 1
ATOM 747 N N . LEU A 1 95 ? 0.794 -6.735 -18.480 1.00 57.88 95 LEU A N 1
ATOM 748 C CA . LEU A 1 95 ? -0.309 -7.669 -18.323 1.00 57.88 95 LEU A CA 1
ATOM 749 C C . LEU A 1 95 ? -0.238 -8.734 -19.423 1.00 57.88 95 LEU A C 1
ATOM 751 O O . LEU A 1 95 ? -0.661 -8.510 -20.555 1.00 57.88 95 LEU A O 1
ATOM 755 N N . ILE A 1 96 ? 0.269 -9.917 -19.086 1.00 55.62 96 ILE A N 1
ATOM 756 C CA . ILE A 1 96 ? 0.279 -11.054 -20.007 1.00 55.62 96 ILE A CA 1
ATOM 757 C C . ILE A 1 96 ? -1.062 -11.766 -19.871 1.00 55.62 96 ILE A C 1
ATOM 759 O O . ILE A 1 96 ? -1.356 -12.366 -18.836 1.00 55.62 96 ILE A O 1
ATOM 763 N N . VAL A 1 97 ? -1.889 -11.685 -20.910 1.00 51.53 97 VAL A N 1
ATOM 764 C CA . VAL A 1 97 ? -3.140 -12.442 -21.011 1.00 51.53 97 VAL A CA 1
ATOM 765 C C . VAL A 1 97 ? -2.858 -13.709 -21.803 1.00 51.53 97 VAL A C 1
ATOM 767 O O . VAL A 1 97 ? -2.606 -13.643 -23.005 1.00 51.53 97 VAL A O 1
ATOM 770 N N . GLU A 1 98 ? -2.916 -14.872 -21.154 1.0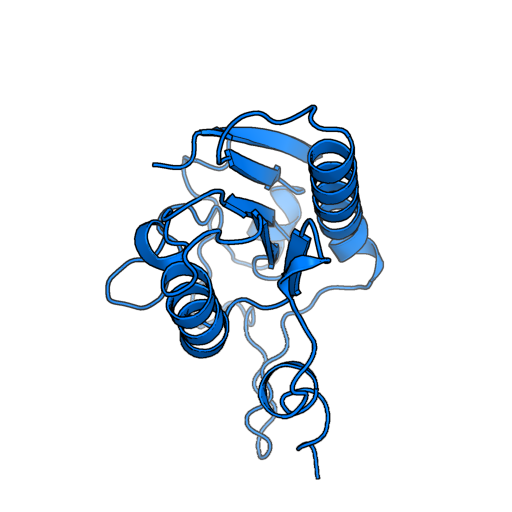0 42.53 98 GLU A N 1
ATOM 771 C CA . GLU A 1 98 ? -2.853 -16.126 -21.905 1.00 42.53 98 GLU A CA 1
ATOM 772 C C . GLU A 1 98 ? -4.133 -16.309 -22.728 1.00 42.53 98 GLU A C 1
ATOM 774 O O . GLU A 1 98 ? -5.258 -16.249 -22.209 1.00 42.53 98 GLU A O 1
ATOM 779 N N . ALA A 1 99 ? -3.958 -16.537 -24.031 1.00 39.88 99 ALA A N 1
ATOM 780 C CA . ALA A 1 99 ? -5.055 -16.783 -24.951 1.00 39.88 99 ALA A CA 1
ATOM 781 C C . ALA A 1 99 ? -5.856 -18.020 -24.501 1.00 39.88 99 ALA A C 1
ATOM 783 O O . ALA A 1 99 ? -5.332 -19.128 -24.434 1.00 39.88 99 ALA A O 1
ATOM 784 N N . GLY A 1 100 ? -7.143 -17.823 -24.195 1.00 36.31 100 GLY A N 1
ATOM 785 C CA . GLY A 1 100 ? -8.108 -18.904 -23.958 1.00 36.31 100 GLY A CA 1
ATOM 786 C C . GLY A 1 100 ? -8.592 -19.106 -22.515 1.00 36.31 100 GLY A C 1
ATOM 787 O O . GLY A 1 100 ? -9.629 -19.740 -22.341 1.00 36.31 100 GLY A O 1
ATOM 788 N N . CYS A 1 101 ? -7.939 -18.538 -21.490 1.00 44.34 101 CYS A N 1
ATOM 789 C CA . CYS A 1 101 ? -8.292 -18.811 -20.080 1.00 44.34 101 CYS A CA 1
ATOM 790 C C . CYS A 1 101 ? -8.631 -17.577 -19.224 1.00 44.34 101 CYS A C 1
ATOM 792 O O . CYS A 1 101 ? -8.948 -17.729 -18.044 1.00 44.34 101 CYS A O 1
ATOM 794 N N . GLY A 1 102 ? -8.568 -16.358 -19.778 1.00 45.72 102 GLY A N 1
ATOM 795 C CA . GLY A 1 102 ? -8.870 -15.120 -19.038 1.00 45.72 102 GLY A CA 1
ATOM 796 C C . GLY A 1 102 ? -7.945 -14.866 -17.839 1.00 45.72 102 GLY A C 1
ATOM 797 O O . GLY A 1 102 ? -8.264 -14.058 -16.965 1.00 45.72 102 GLY A O 1
ATOM 798 N N . ASN A 1 103 ? -6.814 -15.574 -17.774 1.00 42.41 103 ASN A N 1
ATOM 799 C CA . ASN A 1 103 ? -5.848 -15.466 -16.698 1.00 42.41 103 ASN A CA 1
ATOM 800 C C . ASN A 1 103 ? -4.791 -14.436 -17.109 1.00 42.41 103 ASN A C 1
ATOM 802 O O . ASN A 1 103 ? -4.088 -14.616 -18.101 1.00 42.41 103 ASN A O 1
ATOM 806 N N . SER A 1 104 ? -4.735 -13.334 -16.369 1.00 53.94 104 SER A N 1
ATOM 807 C CA . SER A 1 104 ? -3.737 -12.281 -16.532 1.00 53.94 104 SER A CA 1
ATOM 808 C C . SER A 1 104 ? -2.622 -12.481 -15.507 1.00 53.94 104 SER A C 1
ATOM 810 O O . SER A 1 104 ? -2.918 -12.522 -14.308 1.00 53.94 104 SER A O 1
ATOM 812 N N . PHE A 1 105 ? -1.371 -12.577 -15.950 1.00 56.38 105 PHE A N 1
ATOM 813 C CA . PHE A 1 105 ? -0.190 -12.614 -15.084 1.00 56.38 105 PHE A CA 1
ATOM 814 C C . PHE A 1 105 ? 0.649 -11.346 -15.274 1.00 56.38 105 PHE A C 1
ATOM 816 O O . PHE A 1 105 ? 0.692 -10.783 -16.366 1.00 56.38 105 PHE A O 1
ATOM 823 N N . GLN A 1 106 ? 1.297 -10.893 -14.203 1.00 59.75 106 GLN A N 1
ATOM 824 C CA . GLN A 1 106 ? 2.279 -9.810 -14.260 1.00 59.75 106 GLN A CA 1
ATOM 825 C C . GLN A 1 106 ? 3.662 -10.429 -14.049 1.00 59.75 106 GLN A C 1
ATOM 827 O O . GLN A 1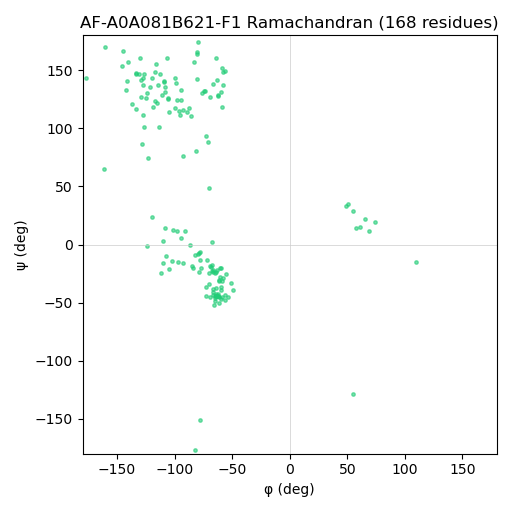 106 ? 3.777 -11.247 -13.138 1.00 59.75 106 GLN A O 1
ATOM 832 N N . PRO A 1 107 ? 4.702 -10.073 -14.817 1.00 61.31 107 PRO A N 1
ATOM 833 C CA . PRO A 1 107 ? 5.991 -10.756 -14.735 1.00 61.31 107 PRO A CA 1
ATOM 834 C C . PRO A 1 107 ? 6.723 -10.381 -13.440 1.00 61.31 107 PRO A C 1
ATOM 836 O O . PRO A 1 107 ? 7.405 -9.369 -13.384 1.00 61.31 107 PRO A O 1
ATOM 839 N N . HIS A 1 108 ? 6.563 -11.167 -12.378 1.00 62.38 108 HIS A N 1
ATOM 840 C CA . HIS A 1 108 ? 7.326 -11.014 -11.138 1.00 62.38 108 HIS A CA 1
ATOM 841 C C . HIS A 1 108 ? 7.677 -12.380 -10.553 1.00 62.38 108 HIS A C 1
ATOM 843 O O . HIS A 1 108 ? 6.876 -13.319 -10.586 1.00 62.38 108 HIS A O 1
ATOM 849 N N . GLY A 1 109 ? 8.893 -12.495 -10.027 1.00 64.19 109 GLY A N 1
ATOM 850 C CA . GLY A 1 109 ? 9.335 -13.657 -9.278 1.00 64.19 109 GLY A CA 1
ATOM 851 C C . GLY A 1 109 ? 8.839 -13.620 -7.834 1.00 64.19 109 GLY A C 1
ATOM 852 O O . GLY A 1 109 ? 8.419 -12.590 -7.309 1.00 64.19 109 GLY A O 1
ATOM 853 N N . VAL A 1 110 ? 8.938 -14.758 -7.143 1.00 66.75 110 VAL A N 1
ATOM 854 C CA . VAL A 1 110 ? 8.620 -14.840 -5.704 1.00 66.75 110 VAL A CA 1
ATOM 855 C C . VAL A 1 110 ? 9.489 -13.892 -4.866 1.00 66.75 110 VAL A C 1
ATOM 857 O O . VAL A 1 110 ? 9.029 -13.356 -3.862 1.00 66.75 110 VAL A O 1
ATOM 860 N N . ILE A 1 111 ? 10.726 -13.648 -5.313 1.00 78.94 111 ILE A N 1
ATOM 861 C CA . ILE A 1 111 ? 11.683 -12.754 -4.657 1.00 78.94 111 ILE A CA 1
ATOM 862 C C . ILE A 1 111 ? 11.206 -11.302 -4.712 1.00 78.94 111 ILE A C 1
ATOM 864 O O . ILE A 1 111 ? 11.271 -10.607 -3.701 1.00 78.94 111 ILE A O 1
ATOM 868 N N . ASP A 1 112 ? 10.646 -10.873 -5.840 1.00 79.56 112 ASP A N 1
ATOM 869 C CA . ASP A 1 112 ? 10.198 -9.491 -6.034 1.00 79.56 112 ASP A CA 1
ATOM 870 C C . ASP A 1 112 ? 8.962 -9.168 -5.173 1.00 79.56 112 ASP A C 1
ATOM 872 O O . ASP A 1 112 ? 8.733 -8.026 -4.781 1.00 79.56 112 ASP A O 1
ATOM 876 N N . LEU A 1 113 ? 8.185 -10.191 -4.793 1.00 83.25 113 LEU A N 1
ATOM 877 C CA . LEU A 1 113 ? 7.036 -10.047 -3.893 1.00 83.25 113 LEU A CA 1
ATOM 878 C C . LEU A 1 113 ? 7.418 -9.934 -2.414 1.00 83.25 113 LEU A C 1
ATOM 880 O O . LEU A 1 113 ? 6.630 -9.403 -1.624 1.00 83.25 113 LEU A O 1
ATOM 884 N N . HIS A 1 114 ? 8.587 -10.441 -2.012 1.00 86.75 114 HIS A N 1
ATOM 885 C CA . HIS A 1 114 ? 8.969 -10.548 -0.600 1.00 86.75 114 HIS A CA 1
ATOM 886 C C . HIS A 1 114 ? 8.864 -9.231 0.182 1.00 86.75 114 HIS A C 1
ATOM 888 O O . HIS A 1 114 ? 8.303 -9.266 1.281 1.00 86.75 114 HIS A O 1
ATOM 894 N N . PRO A 1 115 ? 9.327 -8.075 -0.333 1.00 89.69 115 PRO A N 1
ATOM 895 C CA . PRO A 1 115 ? 9.208 -6.814 0.394 1.00 89.69 115 PRO A CA 1
ATOM 896 C C . PRO A 1 115 ? 7.752 -6.446 0.701 1.00 89.69 115 PRO A C 1
ATOM 898 O O . PRO A 1 115 ? 7.433 -6.021 1.812 1.00 89.69 115 PRO A O 1
ATOM 901 N N . THR A 1 116 ? 6.846 -6.693 -0.247 1.00 89.25 116 THR A N 1
ATOM 902 C CA . THR A 1 116 ? 5.412 -6.426 -0.078 1.00 89.25 116 THR A CA 1
ATOM 903 C C . THR A 1 116 ? 4.781 -7.381 0.930 1.00 89.25 116 THR A C 1
ATOM 905 O O . THR A 1 116 ? 4.051 -6.945 1.820 1.00 89.25 116 THR A O 1
ATOM 908 N N . VAL A 1 117 ? 5.094 -8.677 0.834 1.00 88.56 117 VAL A N 1
ATOM 909 C CA . VAL A 1 117 ? 4.603 -9.692 1.779 1.00 88.56 117 VAL A CA 1
ATOM 910 C C . VAL A 1 117 ? 5.090 -9.389 3.197 1.00 88.56 117 VAL A C 1
ATOM 912 O O . VAL A 1 117 ? 4.291 -9.407 4.132 1.00 88.56 117 VAL A O 1
ATOM 915 N N . GLY A 1 118 ? 6.373 -9.057 3.359 1.00 90.25 118 GLY A N 1
ATOM 916 C CA . GLY A 1 118 ? 6.960 -8.688 4.647 1.00 90.25 118 GLY A CA 1
ATOM 917 C C . GLY A 1 118 ? 6.322 -7.432 5.240 1.00 90.25 118 GLY A C 1
ATOM 918 O O . GLY A 1 118 ? 5.957 -7.424 6.414 1.00 90.25 118 GLY A O 1
ATOM 919 N N . MET A 1 119 ? 6.105 -6.400 4.420 1.00 94.00 119 MET A N 1
ATOM 920 C CA . MET A 1 119 ? 5.404 -5.179 4.826 1.00 94.00 119 MET A CA 1
ATOM 921 C C . MET A 1 119 ? 3.972 -5.468 5.297 1.00 94.00 119 MET A C 1
ATOM 923 O O . MET A 1 119 ? 3.562 -4.977 6.350 1.00 94.00 119 MET A O 1
ATOM 927 N N . ALA A 1 120 ? 3.211 -6.265 4.541 1.00 90.75 120 ALA A N 1
ATOM 928 C CA . ALA A 1 120 ? 1.833 -6.610 4.882 1.00 90.75 120 ALA A CA 1
ATOM 929 C C . ALA A 1 120 ? 1.756 -7.470 6.153 1.00 90.75 120 ALA A C 1
ATOM 931 O O . ALA A 1 120 ? 0.944 -7.192 7.034 1.00 90.75 120 ALA A O 1
ATOM 932 N N . ALA A 1 121 ? 2.629 -8.473 6.287 1.00 89.88 121 ALA A N 1
ATOM 933 C CA . ALA A 1 121 ? 2.715 -9.302 7.486 1.00 89.88 121 ALA A CA 1
ATOM 934 C C . ALA A 1 121 ? 3.095 -8.472 8.722 1.00 89.88 121 ALA A C 1
ATOM 936 O O . ALA A 1 121 ? 2.477 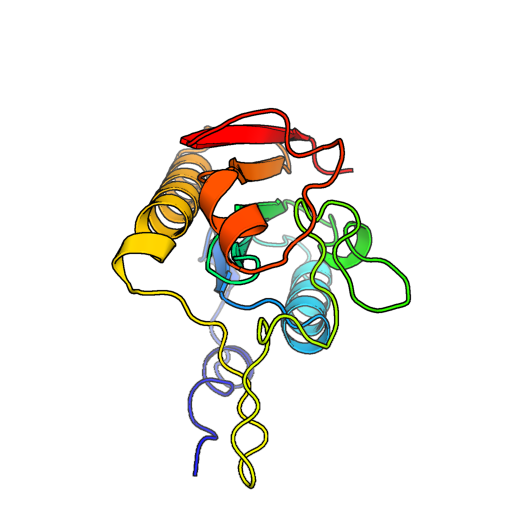-8.619 9.775 1.00 89.88 121 ALA A O 1
ATOM 937 N N . GLY A 1 122 ? 4.056 -7.553 8.585 1.00 91.75 122 GLY A N 1
ATOM 938 C CA . GLY A 1 122 ? 4.420 -6.611 9.642 1.00 91.75 122 GLY A CA 1
ATOM 939 C C . GLY A 1 122 ? 3.241 -5.735 10.065 1.00 91.75 122 GLY A C 1
ATOM 940 O O . GLY A 1 122 ? 2.963 -5.622 11.254 1.00 91.75 122 GLY A O 1
ATOM 941 N N . LEU A 1 123 ? 2.486 -5.190 9.105 1.00 91.25 123 LEU A N 1
ATOM 942 C CA . LEU A 1 123 ? 1.291 -4.390 9.395 1.00 91.25 123 LEU A CA 1
ATOM 943 C C . LEU A 1 123 ? 0.181 -5.211 10.075 1.00 91.25 123 LEU A C 1
ATOM 945 O O . LEU A 1 123 ? -0.484 -4.710 10.981 1.00 91.25 123 LEU A O 1
ATOM 949 N N . ALA A 1 124 ? 0.001 -6.479 9.694 1.00 89.31 124 ALA A N 1
ATOM 950 C CA . ALA A 1 124 ? -0.933 -7.383 10.365 1.00 89.31 124 ALA A CA 1
ATOM 951 C C . ALA A 1 124 ? -0.536 -7.626 11.830 1.00 89.31 124 ALA A C 1
ATOM 953 O O . ALA A 1 124 ? -1.383 -7.556 12.717 1.00 89.31 124 ALA A O 1
ATOM 954 N N . LEU A 1 125 ? 0.751 -7.869 12.096 1.00 89.56 125 LEU A N 1
ATOM 955 C CA . LEU A 1 125 ? 1.262 -8.037 13.458 1.00 89.56 125 LEU A CA 1
ATOM 956 C C . LEU A 1 125 ? 1.128 -6.751 14.273 1.00 89.56 125 LEU A C 1
ATOM 958 O O . LEU A 1 125 ? 0.671 -6.800 15.410 1.00 89.56 125 LEU A O 1
ATOM 962 N N . ASP A 1 126 ? 1.471 -5.601 13.695 1.00 91.44 126 ASP A N 1
ATOM 963 C CA . ASP A 1 126 ? 1.313 -4.303 14.353 1.00 91.44 126 ASP A CA 1
ATOM 964 C C . ASP A 1 126 ? -0.155 -4.024 14.714 1.00 91.44 126 ASP A C 1
ATOM 966 O O . ASP A 1 126 ? -0.432 -3.478 15.779 1.00 91.44 126 ASP A O 1
ATOM 970 N N . THR A 1 127 ? -1.090 -4.452 13.861 1.00 89.56 127 THR A N 1
ATOM 971 C CA . THR A 1 127 ? -2.537 -4.373 14.113 1.00 89.56 127 THR A CA 1
ATOM 972 C C . THR A 1 127 ? -2.952 -5.254 15.289 1.00 89.56 127 THR A C 1
ATOM 974 O O . THR A 1 127 ? -3.652 -4.791 16.179 1.00 89.56 127 THR A O 1
ATOM 977 N N . LEU A 1 128 ? -2.514 -6.518 15.309 1.00 87.19 128 LEU A N 1
ATOM 978 C CA . LEU A 1 128 ? -2.838 -7.473 16.378 1.00 87.19 128 LEU A CA 1
ATOM 979 C C . LEU A 1 128 ? -2.218 -7.097 17.732 1.00 87.19 128 LEU A C 1
ATOM 981 O O . LEU A 1 128 ? -2.685 -7.560 18.767 1.00 87.19 128 LEU A O 1
ATOM 985 N N . LEU A 1 129 ? -1.155 -6.293 17.714 1.00 90.75 129 LEU A N 1
ATOM 986 C CA . LEU A 1 129 ? -0.458 -5.786 18.895 1.00 90.75 129 LEU A CA 1
ATOM 987 C C . LEU A 1 129 ? -0.897 -4.363 19.283 1.00 90.75 129 LEU A C 1
ATOM 989 O O . LEU A 1 129 ? -0.208 -3.728 20.081 1.00 90.75 129 LEU A O 1
ATOM 993 N N . ASP A 1 130 ? -1.982 -3.845 18.695 1.00 89.44 130 ASP A N 1
ATOM 994 C CA . ASP A 1 130 ? -2.536 -2.506 18.951 1.00 89.44 130 ASP A CA 1
ATOM 995 C C . ASP A 1 130 ? -1.529 -1.349 18.766 1.00 89.44 130 ASP A C 1
ATOM 997 O O . ASP A 1 130 ? -1.632 -0.292 19.390 1.00 89.44 130 ASP A O 1
ATOM 1001 N N . LYS A 1 131 ? -0.535 -1.520 17.883 1.00 93.00 131 LYS A N 1
ATOM 1002 C CA . LYS A 1 131 ? 0.498 -0.503 17.609 1.00 93.00 131 LYS A CA 1
ATOM 1003 C C . LYS A 1 131 ? 0.067 0.544 16.588 1.00 93.00 131 LYS A C 1
ATOM 1005 O O . LYS A 1 131 ? 0.675 1.610 16.519 1.00 93.00 131 LYS A O 1
ATOM 1010 N N . VAL A 1 132 ? -0.943 0.240 15.776 1.00 92.75 132 VAL A N 1
ATOM 1011 C CA . VAL A 1 132 ? -1.459 1.133 14.733 1.00 92.75 132 VAL A CA 1
ATOM 1012 C C . VAL A 1 132 ? -2.878 1.552 15.123 1.00 92.75 132 VAL A C 1
ATOM 1014 O O . VAL A 1 132 ? -3.806 0.770 14.962 1.00 92.75 132 VAL A O 1
ATOM 1017 N N . PRO A 1 133 ? -3.079 2.763 15.668 1.00 92.19 133 PRO A N 1
ATOM 1018 C CA . PRO A 1 133 ? -4.370 3.158 16.237 1.00 92.19 133 PRO A CA 1
ATOM 1019 C C . PRO A 1 133 ? -5.388 3.648 15.195 1.00 92.19 133 PRO A C 1
ATOM 1021 O O . PRO A 1 133 ? -6.542 3.903 15.536 1.00 92.19 133 PRO A O 1
ATOM 1024 N N . ALA A 1 134 ? -4.969 3.844 13.943 1.00 94.44 134 ALA A N 1
ATOM 1025 C CA . ALA A 1 134 ? -5.780 4.463 12.901 1.00 94.44 134 ALA A CA 1
ATOM 1026 C C . ALA A 1 134 ? -5.587 3.777 11.547 1.00 94.44 134 ALA A C 1
ATOM 1028 O O . ALA A 1 134 ? -4.563 3.148 11.292 1.00 94.44 134 ALA A O 1
ATOM 1029 N N . SER A 1 135 ? -6.580 3.925 10.667 1.00 95.75 135 SER A N 1
ATOM 1030 C CA . SER A 1 135 ? -6.499 3.414 9.299 1.00 95.75 135 SER A CA 1
ATOM 1031 C C . SER A 1 135 ? -5.321 4.061 8.570 1.00 95.75 135 SER A C 1
ATOM 1033 O O . SER A 1 135 ? -5.169 5.286 8.577 1.00 95.75 135 SER A O 1
ATOM 1035 N N . CYS A 1 136 ? -4.502 3.249 7.916 1.00 96.31 136 CYS A N 1
ATOM 1036 C CA . CYS A 1 136 ? -3.310 3.714 7.222 1.00 96.31 136 CYS A CA 1
ATOM 1037 C C . CYS A 1 136 ? -3.052 2.902 5.955 1.00 96.31 136 CYS A C 1
ATOM 1039 O O . CYS A 1 136 ? -3.622 1.833 5.725 1.00 96.31 136 CYS A O 1
ATOM 1041 N N . ARG A 1 137 ? -2.159 3.421 5.119 1.00 95.00 137 ARG A N 1
ATOM 1042 C CA . ARG A 1 137 ? -1.608 2.711 3.973 1.00 95.00 137 ARG A CA 1
ATOM 1043 C C . ARG A 1 137 ? -0.095 2.713 4.063 1.00 95.00 137 ARG A C 1
ATOM 1045 O O . ARG A 1 137 ? 0.513 3.775 4.117 1.00 95.00 137 ARG A O 1
ATOM 1052 N N . ARG A 1 138 ? 0.507 1.532 3.989 1.00 95.88 138 ARG A N 1
ATOM 1053 C CA . ARG A 1 138 ? 1.937 1.359 3.751 1.00 95.88 138 ARG A CA 1
ATOM 1054 C C . ARG A 1 138 ? 2.184 1.043 2.284 1.00 95.88 138 ARG A C 1
ATOM 1056 O O . ARG A 1 138 ? 1.434 0.286 1.665 1.00 95.88 138 ARG A O 1
ATOM 1063 N N . VAL A 1 139 ? 3.225 1.646 1.737 1.00 95.00 139 VAL A N 1
ATOM 1064 C CA . VAL A 1 139 ? 3.644 1.465 0.353 1.00 95.00 139 VAL A CA 1
ATOM 1065 C C . VAL A 1 139 ? 5.119 1.131 0.350 1.00 95.00 139 VAL A C 1
ATOM 1067 O O . VAL A 1 139 ? 5.913 1.863 0.934 1.00 95.00 139 VAL A O 1
ATOM 1070 N N . TRP A 1 140 ? 5.478 0.036 -0.303 1.00 95.38 140 TRP A N 1
ATOM 1071 C CA . TRP A 1 140 ? 6.859 -0.278 -0.618 1.00 95.38 140 TRP A CA 1
ATOM 1072 C C . TRP A 1 140 ? 7.166 0.228 -2.026 1.00 95.38 140 TRP A C 1
ATOM 1074 O O . TRP A 1 140 ? 6.461 -0.116 -2.976 1.00 95.38 140 TRP A O 1
ATOM 1084 N N . MET A 1 141 ? 8.199 1.059 -2.141 1.00 94.94 141 MET A N 1
ATOM 1085 C CA . MET A 1 141 ? 8.714 1.566 -3.410 1.00 94.94 141 MET A CA 1
ATOM 1086 C C . MET A 1 141 ? 9.937 0.734 -3.790 1.00 94.94 141 MET A C 1
ATOM 1088 O O . MET A 1 141 ? 10.902 0.687 -3.024 1.00 94.94 141 MET A O 1
ATOM 1092 N N . GLY A 1 142 ? 9.866 0.033 -4.921 1.00 92.06 142 GLY A N 1
ATOM 1093 C CA . GLY A 1 142 ? 10.933 -0.834 -5.408 1.00 92.06 142 GLY A CA 1
ATOM 1094 C C . GLY A 1 142 ? 12.079 -0.066 -6.057 1.00 92.06 142 GLY A C 1
ATOM 1095 O O . GLY A 1 142 ? 12.376 1.071 -5.691 1.00 92.06 142 GLY A O 1
ATOM 1096 N N . ASP A 1 143 ? 12.753 -0.713 -7.003 1.00 92.56 143 ASP A N 1
ATOM 1097 C CA . ASP A 1 143 ? 13.818 -0.091 -7.785 1.00 92.56 143 ASP A CA 1
ATOM 1098 C C . ASP A 1 143 ? 13.232 0.623 -9.022 1.00 92.56 143 ASP A C 1
ATOM 1100 O O . ASP A 1 143 ? 12.658 -0.055 -9.883 1.00 92.56 143 ASP A O 1
ATOM 1104 N N . PRO A 1 144 ? 13.378 1.959 -9.151 1.00 92.06 144 PRO A N 1
ATOM 1105 C CA . PRO A 1 144 ? 12.964 2.709 -10.337 1.00 92.06 144 PRO A CA 1
ATOM 1106 C C . PRO A 1 144 ? 13.495 2.121 -11.649 1.00 92.06 144 PRO A C 1
ATOM 1108 O O . PRO A 1 144 ? 12.784 2.123 -12.654 1.00 92.06 144 PRO A O 1
ATOM 1111 N N . ALA A 1 145 ? 14.699 1.537 -11.625 1.00 91.06 145 ALA A N 1
ATOM 1112 C CA . ALA A 1 145 ? 15.317 0.944 -12.807 1.00 91.06 145 ALA A CA 1
ATOM 1113 C C . ALA A 1 145 ? 14.493 -0.217 -13.390 1.00 91.06 145 ALA A C 1
ATOM 1115 O O . ALA A 1 145 ? 14.490 -0.418 -14.603 1.00 91.06 145 ALA A O 1
ATOM 1116 N N . VAL A 1 146 ? 13.752 -0.963 -12.559 1.00 88.12 146 VAL A N 1
ATOM 1117 C CA . VAL A 1 146 ? 12.855 -2.034 -13.027 1.00 88.12 146 VAL A CA 1
ATOM 1118 C C . VAL A 1 146 ? 11.694 -1.451 -13.830 1.00 88.12 146 VAL A C 1
ATOM 1120 O O . VAL A 1 146 ? 11.295 -2.034 -14.836 1.00 88.12 146 VAL A O 1
ATOM 1123 N N . VAL A 1 147 ? 11.166 -0.298 -13.417 1.00 89.44 147 VAL A N 1
ATOM 1124 C CA . VAL A 1 147 ? 10.070 0.376 -14.123 1.00 89.44 147 VAL A CA 1
ATOM 1125 C C . VAL A 1 147 ? 10.548 0.848 -15.490 1.00 89.44 147 VAL A C 1
ATOM 1127 O O . VAL A 1 147 ? 9.961 0.487 -16.507 1.00 89.44 147 VAL A O 1
ATOM 1130 N N . GLU A 1 148 ? 11.664 1.572 -15.518 1.00 89.94 148 GLU A N 1
ATOM 1131 C CA . GLU A 1 148 ? 12.231 2.139 -16.743 1.00 89.94 148 GLU A CA 1
ATOM 1132 C C . GLU A 1 148 ? 12.673 1.053 -17.737 1.00 89.94 148 GLU A C 1
ATOM 1134 O O . GLU A 1 148 ? 12.352 1.127 -18.923 1.00 89.94 148 GLU A O 1
ATOM 1139 N N . ALA A 1 149 ? 13.347 -0.002 -17.261 1.00 88.50 149 ALA A N 1
ATOM 1140 C CA . ALA A 1 149 ? 13.841 -1.088 -18.110 1.00 88.50 149 ALA A CA 1
ATOM 1141 C C . ALA A 1 149 ? 12.721 -1.896 -18.786 1.00 88.50 149 ALA A C 1
ATOM 1143 O O . ALA A 1 149 ? 12.949 -2.497 -19.835 1.00 88.50 149 ALA A O 1
ATOM 1144 N N . ASN A 1 150 ? 11.520 -1.908 -18.200 1.00 85.31 150 ASN A N 1
ATOM 1145 C CA . ASN A 1 150 ? 10.353 -2.609 -18.737 1.00 85.31 150 ASN A CA 1
ATOM 1146 C C . ASN A 1 150 ? 9.364 -1.660 -19.446 1.00 85.31 150 ASN A C 1
ATOM 1148 O O . ASN A 1 150 ? 8.240 -2.056 -19.746 1.00 85.31 150 ASN A O 1
ATOM 1152 N N . GLY A 1 151 ? 9.762 -0.411 -19.724 1.00 86.94 151 GLY A N 1
ATOM 1153 C CA . GLY A 1 151 ? 8.935 0.559 -20.452 1.00 86.94 151 GLY A CA 1
ATOM 1154 C C . GLY A 1 151 ? 7.774 1.145 -19.641 1.00 86.94 151 GLY A C 1
ATOM 1155 O O . GLY A 1 151 ? 6.815 1.657 -20.218 1.00 86.94 151 GLY A O 1
ATOM 1156 N N . GLY A 1 152 ? 7.837 1.053 -18.313 1.00 88.69 152 GLY A N 1
ATOM 1157 C CA . GLY A 1 152 ? 6.915 1.723 -17.405 1.00 88.69 152 GLY A CA 1
ATOM 1158 C C . GLY A 1 152 ? 7.285 3.188 -17.181 1.00 88.69 152 GLY A C 1
ATOM 1159 O O . GLY A 1 152 ? 8.399 3.633 -17.457 1.00 88.69 152 GLY A O 1
ATOM 1160 N N . ILE A 1 153 ? 6.335 3.944 -16.640 1.00 93.06 153 ILE A N 1
ATOM 1161 C CA . ILE A 1 153 ? 6.470 5.362 -16.315 1.00 93.06 153 ILE A CA 1
ATOM 1162 C C . ILE A 1 153 ? 6.328 5.521 -14.801 1.00 93.06 153 ILE A C 1
ATOM 1164 O O . ILE A 1 153 ? 5.325 5.122 -14.207 1.00 93.06 153 ILE A O 1
ATOM 1168 N N . LEU A 1 154 ? 7.333 6.122 -14.169 1.00 92.75 154 LEU A N 1
ATOM 1169 C CA . LEU A 1 154 ? 7.287 6.495 -12.758 1.00 92.75 154 LEU A CA 1
ATOM 1170 C C . LEU A 1 154 ? 6.384 7.718 -12.581 1.00 92.75 154 LEU A C 1
ATOM 1172 O O . LEU A 1 154 ? 6.517 8.711 -13.298 1.00 92.75 154 LEU A O 1
ATOM 1176 N N . ARG A 1 155 ? 5.469 7.668 -11.613 1.00 93.69 155 ARG A N 1
ATOM 1177 C CA . ARG A 1 155 ? 4.659 8.835 -11.243 1.00 93.69 155 ARG A CA 1
ATOM 1178 C C . ARG A 1 155 ? 5.430 9.722 -10.272 1.00 93.69 155 ARG A C 1
ATOM 1180 O O . ARG A 1 155 ? 6.274 9.239 -9.526 1.00 93.69 155 ARG A O 1
ATOM 1187 N N . GLU A 1 156 ? 5.065 11.002 -10.198 1.00 92.06 156 GLU A N 1
ATOM 1188 C CA . GLU A 1 156 ? 5.690 11.981 -9.286 1.00 92.06 156 GLU A CA 1
ATOM 1189 C C . GLU A 1 156 ? 5.667 11.550 -7.808 1.00 92.06 156 GLU A C 1
ATOM 1191 O O . GLU A 1 156 ? 6.511 11.957 -7.018 1.00 92.06 156 GLU A O 1
ATOM 1196 N N . THR A 1 157 ? 4.709 10.702 -7.426 1.00 90.56 157 THR A N 1
ATOM 1197 C CA . THR A 1 157 ? 4.588 10.158 -6.067 1.00 90.56 157 THR A CA 1
ATOM 1198 C C . THR A 1 157 ? 5.561 9.014 -5.762 1.00 90.56 157 THR A C 1
ATOM 1200 O O . THR A 1 157 ? 5.603 8.560 -4.620 1.00 90.56 157 THR A O 1
ATOM 1203 N N . PHE A 1 158 ? 6.317 8.516 -6.746 1.00 92.06 158 PHE A N 1
ATOM 1204 C CA . PHE A 1 158 ? 7.401 7.551 -6.541 1.00 92.06 158 PHE A CA 1
ATOM 1205 C C . PHE A 1 158 ? 8.655 8.313 -6.083 1.00 92.06 158 PHE A C 1
ATOM 1207 O O . PHE A 1 158 ? 9.529 8.650 -6.875 1.00 92.06 158 PHE A O 1
ATOM 1214 N N . THR A 1 159 ? 8.709 8.645 -4.794 1.00 91.38 159 THR A N 1
ATOM 1215 C CA . THR A 1 159 ? 9.716 9.563 -4.229 1.00 91.38 159 THR A CA 1
ATOM 1216 C C . THR A 1 159 ? 10.922 8.881 -3.596 1.00 91.38 159 THR A C 1
ATOM 1218 O O . THR A 1 159 ? 11.918 9.541 -3.316 1.00 91.38 159 THR A O 1
ATOM 1221 N N . ASP A 1 160 ? 10.831 7.582 -3.324 1.00 91.69 160 ASP A N 1
ATOM 1222 C CA . ASP A 1 160 ? 11.838 6.821 -2.591 1.00 91.69 160 ASP A CA 1
ATOM 1223 C C . ASP A 1 160 ? 12.208 5.542 -3.344 1.00 91.69 160 ASP A C 1
ATOM 1225 O O . ASP A 1 160 ? 11.449 5.060 -4.177 1.00 91.69 160 ASP A O 1
ATOM 1229 N N . GLN A 1 161 ? 13.361 4.962 -3.014 1.00 92.06 161 GLN A N 1
ATOM 1230 C CA . GLN A 1 161 ? 13.853 3.714 -3.596 1.00 92.06 161 GLN A CA 1
ATOM 1231 C C . GLN A 1 161 ? 14.075 2.679 -2.492 1.00 92.06 161 GLN A C 1
ATOM 1233 O O . GLN A 1 161 ? 14.624 2.992 -1.432 1.00 92.06 161 GLN A O 1
ATOM 1238 N N . LEU A 1 162 ? 13.636 1.442 -2.743 1.00 91.88 162 LEU A N 1
ATOM 1239 C CA . LEU A 1 162 ? 13.788 0.283 -1.851 1.00 91.88 162 LEU A CA 1
ATOM 1240 C C . LEU A 1 162 ? 13.328 0.542 -0.404 1.00 91.88 162 LEU A C 1
ATOM 1242 O O . LEU A 1 162 ? 13.905 0.022 0.552 1.00 91.88 162 LEU A O 1
ATOM 1246 N N . THR A 1 163 ? 12.277 1.346 -0.235 1.00 94.19 163 THR A N 1
ATOM 1247 C CA . THR A 1 163 ? 11.848 1.872 1.069 1.00 94.19 163 THR A CA 1
ATOM 1248 C C . THR A 1 163 ? 10.342 1.721 1.268 1.00 94.19 163 THR A C 1
ATOM 1250 O O . THR A 1 163 ? 9.562 1.793 0.320 1.00 94.19 163 THR A O 1
ATOM 1253 N N . VAL A 1 164 ? 9.925 1.517 2.523 1.00 95.69 164 VAL A N 1
ATOM 1254 C CA . VAL A 1 164 ? 8.513 1.551 2.929 1.00 95.69 164 VAL A CA 1
ATOM 1255 C C . VAL A 1 164 ? 8.148 2.939 3.453 1.00 95.69 164 VAL A C 1
ATOM 1257 O O . VAL A 1 164 ? 8.839 3.491 4.310 1.00 95.69 164 VAL A O 1
ATOM 1260 N N . ARG A 1 165 ? 7.022 3.478 2.985 1.00 95.69 165 ARG A N 1
ATOM 1261 C CA . ARG A 1 165 ? 6.403 4.708 3.492 1.00 95.69 165 ARG A CA 1
ATOM 1262 C C . ARG A 1 165 ? 5.005 4.424 4.016 1.00 95.69 165 ARG A C 1
ATOM 1264 O O . ARG A 1 165 ? 4.283 3.614 3.443 1.00 95.69 165 ARG A O 1
ATOM 1271 N N . GLU A 1 166 ? 4.624 5.101 5.093 1.00 95.75 166 GLU A N 1
ATOM 1272 C CA . GLU A 1 166 ? 3.271 5.053 5.647 1.00 95.75 166 GLU A CA 1
ATOM 1273 C C . GLU A 1 166 ? 2.555 6.381 5.396 1.00 95.75 166 GLU A C 1
ATOM 1275 O O . GLU A 1 166 ? 3.138 7.456 5.521 1.00 95.75 166 GLU A O 1
ATOM 1280 N N . PHE A 1 167 ? 1.278 6.285 5.046 1.00 95.12 167 PHE A N 1
ATOM 1281 C CA . PHE A 1 167 ? 0.384 7.399 4.784 1.00 95.12 167 PHE A CA 1
ATOM 1282 C C . PHE A 1 167 ? -0.913 7.198 5.566 1.00 95.12 167 PHE A C 1
ATOM 1284 O O . PHE A 1 167 ? -1.388 6.071 5.731 1.00 95.12 167 PHE A O 1
ATOM 1291 N N . VAL A 1 168 ? -1.520 8.298 6.004 1.00 94.75 168 VAL A N 1
ATOM 1292 C CA . VAL A 1 168 ? -2.856 8.277 6.612 1.00 94.75 168 VAL A CA 1
ATOM 12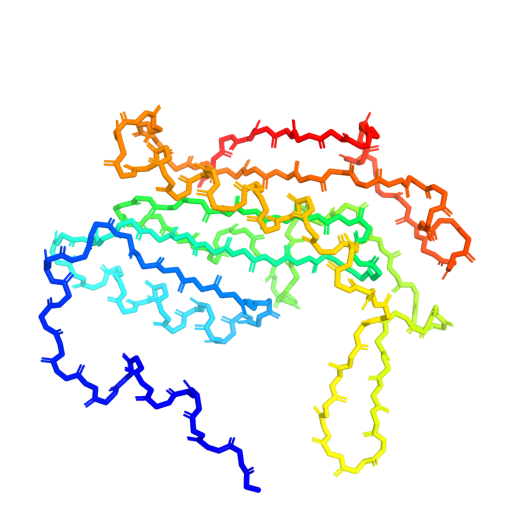93 C C . VAL A 1 168 ? -3.884 7.870 5.554 1.00 94.75 168 VAL A C 1
ATOM 1295 O O . VAL A 1 168 ? -3.794 8.305 4.402 1.00 94.75 168 VAL A O 1
ATOM 1298 N N . TRP A 1 169 ? -4.842 7.016 5.925 1.00 93.25 169 TRP A N 1
ATOM 1299 C CA . TRP A 1 169 ? -5.958 6.691 5.039 1.00 93.25 169 TRP A CA 1
ATOM 1300 C C . TRP A 1 169 ? -6.979 7.844 5.025 1.00 93.25 169 TRP A C 1
ATOM 1302 O O . TRP A 1 169 ? -7.344 8.303 6.111 1.00 93.25 169 TRP A O 1
ATOM 1312 N N . PRO A 1 170 ? -7.417 8.320 3.844 1.00 76.94 170 PRO A N 1
ATOM 1313 C CA . PRO A 1 170 ? -8.384 9.413 3.727 1.00 76.94 170 PRO A CA 1
ATOM 1314 C C . PRO A 1 170 ? -9.793 9.053 4.223 1.00 76.94 170 PRO A C 1
ATOM 1316 O O . PRO A 1 170 ? -10.163 7.853 4.232 1.00 76.94 170 PRO A O 1
#

Secondary structure (DSSP, 8-state):
---SSTTTTTS----GGG-SEEEEE---HHHHHHHHHHHHTSSSPPEEEEEEE-GGGSEEEEEEE-TT--GGGGB-TTS-BTT-SEE--GGG--SEE-TTT--EE----HHHHHHHHHHHHHHHHHHHTT---S-EEEEEE--HHHHHHTT-EE-TT---SSEEEEEE--

Radius of gyration: 16.62 Å; Cα contacts (8 Å, |Δi|>4): 275; chains: 1; bounding box: 38×38×44 Å

Mean predicted aligned error: 9.88 Å

Nearest PDB structures (foldseek):
  7tqd-assembly1_A  TM=7.360E-01  e=9.715E-04  Enterobacter cloacae
  7sol-assembly1_A  TM=7.146E-01  e=2.261E-02  Homo sapiens
  7sol-assembly2_C  TM=7.088E-01  e=2.923E-02  Homo sapiens
  7pvn-assembly2_B  TM=6.979E-01  e=6.736E-02  Homo sapiens
  7pvn-assembly1_A  TM=7.078E-01  e=7.660E-02  Homo sapiens